Protein AF-A0A2W1B049-F1 (afdb_monomer_lite)

Sequence (67 aa):
MTGPSVVCAWCKTLLSSGTEPASHGVCPRCLQQHLGLEQEMVEAAEGTRLRQITDLPTGSDVTKRSA

Radius of gyration: 24.81 Å; chains: 1; bounding box: 33×73×32 Å

pLDDT: mean 76.24, std 18.25, range [48.94, 97.56]

Foldseek 3Di:
DADAWEAEPPPRHTPGDHHPPYHYDHDPVRCCVPVVDDDPDPPPPDDPPDDDPPPPPPDDDPDDDDD

Secondary structure (DSSP, 8-state):
--PEEEEETTT--EEE--EEEEEEE--HHHHHHHH----------S---------------------

Structure (mmCIF, N/CA/C/O backbone):
data_AF-A0A2W1B049-F1
#
_ent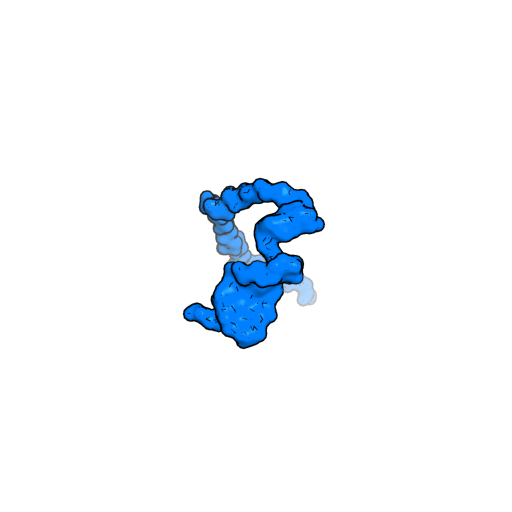ry.id   AF-A0A2W1B049-F1
#
loop_
_atom_site.group_PDB
_atom_site.id
_atom_site.type_symbol
_atom_site.label_atom_id
_atom_site.label_alt_id
_atom_site.label_comp_id
_atom_site.label_asym_id
_atom_site.label_entity_id
_atom_site.label_seq_id
_atom_site.pdbx_PDB_ins_code
_atom_site.Cartn_x
_atom_site.Cartn_y
_atom_site.Cartn_z
_atom_site.occupancy
_atom_site.B_iso_or_equiv
_atom_site.auth_seq_id
_atom_site.auth_comp_id
_atom_site.auth_asym_id
_atom_site.auth_atom_id
_atom_site.pdbx_PDB_model_num
ATOM 1 N N . MET A 1 1 ? 18.667 -8.092 0.579 1.00 52.66 1 MET A N 1
ATOM 2 C CA . MET A 1 1 ? 17.196 -8.126 0.446 1.00 52.66 1 MET A CA 1
ATOM 3 C C . MET A 1 1 ? 16.836 -7.212 -0.714 1.00 52.66 1 MET A C 1
ATOM 5 O O . MET A 1 1 ? 16.991 -6.011 -0.569 1.00 52.66 1 MET A O 1
ATOM 9 N N . THR A 1 2 ? 16.471 -7.746 -1.877 1.00 75.44 2 THR A N 1
ATOM 10 C CA . THR A 1 2 ? 16.119 -6.941 -3.066 1.00 75.44 2 THR A CA 1
ATOM 11 C C . THR A 1 2 ? 14.746 -7.377 -3.557 1.00 75.44 2 THR A C 1
ATOM 13 O O . THR A 1 2 ? 14.627 -8.107 -4.535 1.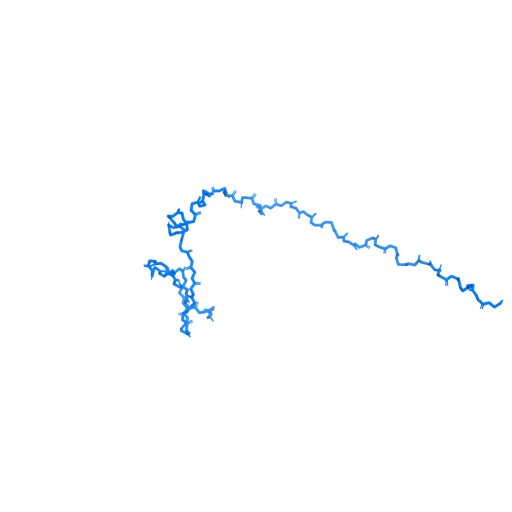00 75.44 2 THR A O 1
ATOM 16 N N . GLY A 1 3 ? 13.718 -7.012 -2.788 1.00 85.38 3 GLY A N 1
ATOM 17 C CA . GLY A 1 3 ? 12.333 -7.039 -3.255 1.00 85.38 3 GLY A CA 1
ATOM 18 C C . GLY A 1 3 ? 11.984 -5.736 -3.984 1.00 85.38 3 GLY A C 1
ATOM 19 O O . GLY A 1 3 ? 12.771 -4.783 -3.930 1.00 85.38 3 GLY A O 1
ATOM 20 N N . PRO A 1 4 ? 10.829 -5.675 -4.662 1.00 92.25 4 PRO A N 1
ATOM 21 C CA . PRO A 1 4 ? 10.360 -4.442 -5.277 1.00 92.25 4 PRO A CA 1
ATOM 22 C C . PRO A 1 4 ? 10.035 -3.383 -4.219 1.00 92.25 4 PRO A C 1
ATOM 24 O O . PRO A 1 4 ? 9.684 -3.714 -3.083 1.00 92.25 4 PRO A O 1
ATOM 27 N N . SER A 1 5 ? 10.125 -2.105 -4.590 1.00 96.25 5 SER A N 1
ATOM 28 C CA . SER A 1 5 ? 9.574 -1.032 -3.757 1.00 96.25 5 SER A CA 1
ATOM 29 C C . SER A 1 5 ? 8.056 -1.214 -3.633 1.00 96.25 5 SER A C 1
ATOM 31 O O . SER A 1 5 ? 7.400 -1.704 -4.552 1.00 96.25 5 SER A O 1
ATOM 33 N N . VAL A 1 6 ? 7.477 -0.861 -2.486 1.00 97.44 6 VAL A N 1
ATOM 34 C CA . VAL A 1 6 ? 6.026 -0.934 -2.265 1.00 97.44 6 VAL A CA 1
ATOM 35 C C . VAL A 1 6 ? 5.514 0.450 -1.912 1.00 97.44 6 VAL A C 1
ATOM 37 O O . VAL A 1 6 ? 5.925 1.027 -0.906 1.00 97.44 6 VAL A O 1
ATOM 40 N N . VAL A 1 7 ? 4.588 0.972 -2.712 1.00 97.56 7 VAL A N 1
ATOM 41 C CA . VAL A 1 7 ? 3.972 2.291 -2.512 1.00 97.56 7 VAL A CA 1
ATOM 42 C C . VAL A 1 7 ? 2.476 2.165 -2.238 1.00 97.56 7 VAL A C 1
ATOM 44 O O . VAL A 1 7 ? 1.794 1.289 -2.768 1.00 97.56 7 VAL A O 1
ATOM 47 N N . CYS A 1 8 ? 1.930 3.042 -1.397 1.00 97.19 8 CYS A N 1
ATOM 48 C CA . CYS A 1 8 ? 0.495 3.079 -1.135 1.00 97.19 8 CYS A CA 1
ATOM 49 C C . CYS A 1 8 ? -0.267 3.499 -2.401 1.00 97.19 8 CYS A C 1
ATOM 51 O O . CYS A 1 8 ? 0.009 4.557 -2.971 1.00 97.19 8 CYS A O 1
ATOM 53 N N . ALA A 1 9 ? -1.268 2.717 -2.807 1.00 96.69 9 ALA A N 1
ATOM 54 C CA . ALA A 1 9 ? -2.073 2.999 -3.994 1.00 96.69 9 ALA A CA 1
ATOM 55 C C . ALA A 1 9 ? -2.802 4.354 -3.917 1.00 96.69 9 ALA A C 1
ATOM 57 O O . ALA A 1 9 ? -2.883 5.053 -4.930 1.00 96.69 9 ALA A O 1
ATOM 58 N N . TRP A 1 10 ? -3.245 4.746 -2.716 1.00 96.19 10 TRP A N 1
ATOM 59 C CA . TRP A 1 10 ? -4.005 5.973 -2.463 1.00 96.19 10 TRP A CA 1
ATOM 60 C C . TRP A 1 10 ? -3.124 7.205 -2.246 1.00 96.19 10 TRP A C 1
ATOM 62 O O . TRP A 1 10 ? -3.151 8.129 -3.051 1.00 96.19 10 TRP A O 1
ATOM 72 N N . CYS A 1 11 ? -2.328 7.234 -1.174 1.00 97.06 11 CYS A N 1
ATOM 73 C CA . CYS A 1 11 ? -1.587 8.437 -0.771 1.00 97.06 11 CYS A CA 1
ATOM 74 C C . CYS A 1 11 ? -0.137 8.493 -1.274 1.00 97.06 11 CYS A C 1
ATOM 76 O O . CYS A 1 11 ? 0.589 9.417 -0.920 1.00 97.06 11 CYS A O 1
ATOM 78 N N . LYS A 1 12 ? 0.305 7.495 -2.054 1.00 96.81 12 LYS A N 1
ATOM 79 C CA . LYS A 1 12 ? 1.664 7.375 -2.622 1.00 96.81 12 LYS A CA 1
ATOM 80 C C . LYS A 1 12 ? 2.810 7.314 -1.603 1.00 96.81 12 LYS A C 1
ATOM 82 O O . LYS A 1 12 ? 3.973 7.364 -1.984 1.00 96.81 12 LYS A O 1
ATOM 87 N N . THR A 1 13 ? 2.506 7.140 -0.317 1.00 96.94 13 THR A N 1
ATOM 88 C CA . THR A 1 13 ? 3.513 6.912 0.729 1.00 96.94 13 THR A CA 1
ATOM 89 C C . THR A 1 13 ? 4.290 5.621 0.472 1.00 96.94 13 THR A C 1
ATOM 91 O O . THR A 1 13 ? 3.683 4.589 0.180 1.00 96.94 13 THR A O 1
ATOM 94 N N . LEU A 1 14 ? 5.616 5.669 0.620 1.00 96.75 14 LEU A N 1
ATOM 95 C CA . LEU A 1 14 ? 6.488 4.498 0.550 1.00 96.75 14 LEU A CA 1
ATOM 96 C C . LEU A 1 14 ? 6.266 3.601 1.778 1.00 96.75 14 LEU A C 1
ATOM 98 O O . LEU A 1 14 ? 6.400 4.056 2.911 1.00 96.75 14 LEU A O 1
ATOM 102 N N . LEU A 1 15 ? 5.911 2.340 1.543 1.00 96.19 15 LEU A N 1
ATOM 103 C CA . LEU A 1 15 ? 5.676 1.325 2.576 1.00 96.19 15 LEU A CA 1
ATOM 104 C C . LEU A 1 15 ? 6.900 0.438 2.782 1.00 96.19 15 LEU A C 1
ATOM 106 O O . LEU A 1 15 ? 7.197 0.034 3.901 1.00 96.19 15 LEU A O 1
ATOM 110 N N . SER A 1 16 ? 7.606 0.134 1.696 1.00 95.88 16 SER A N 1
ATOM 111 C CA . SER A 1 16 ? 8.839 -0.641 1.727 1.00 95.88 16 SER A CA 1
ATOM 112 C C . SER A 1 16 ? 9.773 -0.168 0.624 1.00 95.88 16 SER A C 1
ATOM 114 O O . SER A 1 16 ? 9.346 0.036 -0.515 1.00 95.88 16 SER A O 1
ATOM 116 N N . SER A 1 17 ? 11.043 0.023 0.967 1.00 95.44 17 SER A N 1
ATOM 117 C CA . SER A 1 17 ? 12.086 0.364 0.004 1.00 95.44 17 SER A CA 1
ATOM 118 C C . SER A 1 17 ? 12.519 -0.881 -0.767 1.00 95.44 17 SER A C 1
ATOM 120 O O . SER A 1 17 ? 12.701 -1.949 -0.187 1.00 95.44 17 SER A O 1
ATOM 122 N N . GLY A 1 18 ? 12.740 -0.730 -2.067 1.00 94.06 18 GLY A N 1
ATOM 123 C CA . GLY A 1 18 ? 13.135 -1.824 -2.944 1.00 94.06 18 GLY A CA 1
ATOM 124 C C . GLY A 1 18 ? 13.510 -1.316 -4.330 1.00 94.06 18 GLY A C 1
ATOM 125 O O . GLY A 1 18 ? 13.734 -0.119 -4.510 1.00 94.06 18 GLY A O 1
ATOM 126 N N . THR A 1 19 ? 13.596 -2.219 -5.301 1.00 94.50 19 THR A N 1
ATOM 127 C CA . THR A 1 19 ? 13.915 -1.874 -6.694 1.00 94.50 19 THR A CA 1
ATOM 128 C C . THR A 1 19 ? 12.658 -1.651 -7.529 1.00 94.50 19 THR A C 1
ATOM 130 O O . THR A 1 19 ? 11.577 -2.121 -7.183 1.00 94.50 19 THR A O 1
ATOM 133 N N . GLU A 1 20 ? 12.803 -0.966 -8.659 1.00 91.69 20 GLU A N 1
ATOM 134 C CA . GLU A 1 20 ? 11.753 -0.931 -9.678 1.00 91.69 20 GLU A CA 1
ATOM 135 C C . GLU A 1 20 ? 11.592 -2.313 -10.351 1.00 91.69 20 GLU A C 1
ATOM 137 O O . GLU A 1 20 ? 12.572 -3.063 -10.442 1.00 91.69 20 GLU A O 1
ATOM 142 N N . PRO A 1 21 ? 10.389 -2.665 -10.843 1.00 92.19 21 PRO A N 1
ATOM 143 C CA . PRO A 1 21 ? 9.156 -1.877 -10.788 1.00 92.19 21 PRO A CA 1
ATOM 144 C C . PRO A 1 21 ? 8.501 -1.875 -9.398 1.00 92.19 21 PRO A C 1
ATOM 146 O O . PRO A 1 21 ? 8.450 -2.903 -8.717 1.00 92.19 21 PRO A O 1
ATOM 149 N N . ALA A 1 22 ? 7.943 -0.730 -9.007 1.00 93.62 22 ALA A N 1
ATOM 150 C CA . ALA A 1 22 ? 7.190 -0.604 -7.765 1.00 93.62 22 ALA A CA 1
ATOM 151 C C . ALA A 1 22 ? 5.897 -1.443 -7.764 1.00 93.62 22 ALA A C 1
ATOM 153 O O . ALA A 1 22 ? 5.086 -1.409 -8.692 1.00 93.62 22 ALA A O 1
ATOM 154 N N . SER A 1 23 ? 5.669 -2.159 -6.666 1.00 96.12 23 SER A N 1
ATOM 155 C CA . SER A 1 23 ? 4.396 -2.793 -6.323 1.00 96.12 23 SER A CA 1
ATOM 156 C C . SER A 1 23 ? 3.500 -1.839 -5.528 1.00 96.12 23 SER A C 1
ATOM 158 O O . SER A 1 23 ? 3.964 -0.867 -4.929 1.00 96.12 23 SER A O 1
ATOM 160 N N . HIS A 1 24 ? 2.199 -2.132 -5.486 1.00 96.50 24 HIS A N 1
ATOM 161 C CA . HIS A 1 24 ? 1.226 -1.321 -4.754 1.00 96.50 24 HIS A CA 1
ATOM 162 C C . HIS A 1 24 ? 0.689 -2.054 -3.522 1.00 96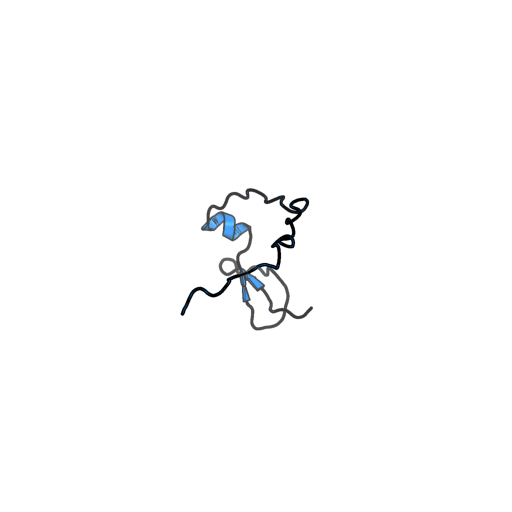.50 24 HIS A C 1
ATOM 164 O O . HIS A 1 24 ? 0.345 -3.230 -3.589 1.00 96.50 24 HIS A O 1
ATOM 170 N N . GLY A 1 25 ? 0.589 -1.331 -2.407 1.00 94.94 25 GLY A N 1
ATOM 171 C CA . GLY A 1 25 ? -0.057 -1.770 -1.170 1.00 94.94 25 GLY A CA 1
ATOM 172 C C . GLY A 1 25 ? -0.999 -0.700 -0.61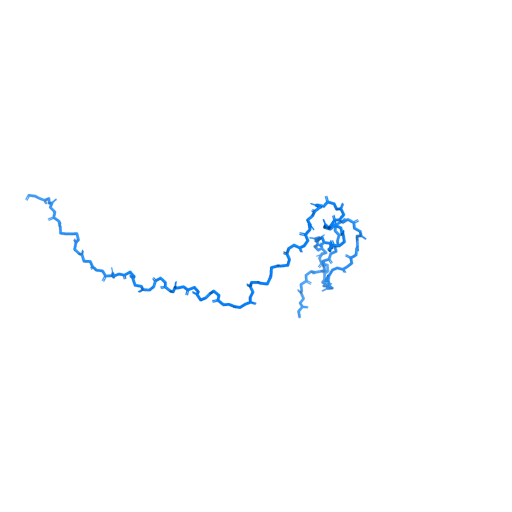3 1.00 94.94 25 GLY A C 1
ATOM 173 O O . GLY A 1 25 ? -1.326 0.278 -1.289 1.00 94.94 25 GLY A O 1
ATOM 174 N N . VAL A 1 26 ? -1.421 -0.860 0.641 1.00 95.56 26 VAL A N 1
ATOM 175 C CA . VAL A 1 26 ? -2.336 0.065 1.331 1.00 95.56 26 VAL A CA 1
ATOM 176 C C . VAL A 1 26 ? -1.736 0.431 2.680 1.00 95.56 26 VAL A C 1
ATOM 178 O O . VAL A 1 26 ? -1.435 -0.451 3.477 1.00 95.56 26 VAL A O 1
ATOM 181 N N . CYS A 1 27 ? -1.534 1.724 2.944 1.00 95.62 27 CYS A N 1
ATOM 182 C CA . CYS A 1 27 ? -1.036 2.156 4.250 1.00 95.62 27 CYS A CA 1
ATOM 183 C C . CYS A 1 27 ? -2.141 2.051 5.321 1.00 95.62 27 CYS A C 1
ATOM 185 O O . CYS A 1 27 ? -3.315 2.211 4.976 1.00 95.62 27 CYS A O 1
ATOM 187 N N . PRO A 1 28 ? -1.804 1.876 6.615 1.00 92.31 28 PRO A N 1
ATOM 188 C CA . PRO A 1 28 ? -2.801 1.764 7.686 1.00 92.31 28 PRO A CA 1
ATOM 189 C C . PRO A 1 28 ? -3.787 2.938 7.737 1.00 92.31 28 PRO A C 1
ATOM 191 O O . PRO A 1 28 ? -4.983 2.742 7.932 1.00 92.31 28 PRO A O 1
ATOM 194 N N . ARG A 1 29 ? -3.309 4.162 7.473 1.00 93.50 29 ARG A N 1
ATOM 195 C CA . ARG A 1 29 ? -4.160 5.358 7.406 1.00 93.50 29 ARG A CA 1
ATOM 196 C C . ARG A 1 29 ? -5.213 5.247 6.302 1.00 93.50 29 ARG A C 1
ATOM 198 O O . ARG A 1 29 ? -6.387 5.486 6.556 1.00 93.50 29 ARG A O 1
ATOM 205 N N . CYS A 1 30 ? -4.805 4.900 5.082 1.00 94.94 30 CYS A N 1
ATOM 206 C CA . CYS A 1 30 ? -5.732 4.750 3.961 1.00 94.94 30 CYS A CA 1
ATOM 207 C C . CYS A 1 30 ? -6.650 3.543 4.148 1.00 94.94 30 CYS A C 1
ATOM 209 O O . CYS A 1 30 ? -7.813 3.614 3.765 1.00 94.94 30 CYS A O 1
ATOM 211 N N . LEU A 1 31 ? -6.157 2.470 4.770 1.00 92.31 31 LEU A N 1
ATOM 212 C CA . LEU A 1 31 ? -6.966 1.310 5.126 1.00 92.31 31 LEU A CA 1
ATOM 213 C C . LEU A 1 31 ? -8.122 1.720 6.048 1.00 92.31 31 LEU A C 1
ATOM 215 O O . LEU A 1 31 ? -9.277 1.434 5.747 1.00 92.31 31 LEU A O 1
ATOM 219 N N . GLN A 1 32 ? -7.825 2.474 7.108 1.00 90.75 32 GLN A N 1
ATOM 220 C CA . GLN A 1 32 ? -8.832 2.982 8.039 1.00 90.75 32 GLN A CA 1
ATOM 221 C C . GLN A 1 32 ? -9.794 3.973 7.366 1.00 90.75 32 GLN A C 1
ATOM 223 O O . GLN A 1 32 ? -11.004 3.872 7.537 1.00 90.75 32 GLN A O 1
ATOM 228 N N . GLN A 1 33 ? -9.270 4.912 6.572 1.00 92.75 33 GLN A N 1
ATOM 229 C CA . GLN A 1 33 ? -10.073 5.961 5.934 1.00 92.75 33 GLN A CA 1
ATOM 230 C C . GLN A 1 33 ? -11.004 5.444 4.831 1.00 92.75 33 GLN A C 1
ATOM 232 O O . GLN A 1 33 ? -12.084 6.001 4.654 1.00 92.75 33 GLN A O 1
ATOM 237 N N . HIS A 1 34 ? -10.585 4.431 4.067 1.00 88.38 34 HIS A N 1
ATOM 238 C CA . HIS A 1 34 ? -11.330 3.968 2.892 1.00 88.38 34 HIS A CA 1
ATOM 239 C C . HIS A 1 34 ? -12.068 2.649 3.099 1.00 88.38 34 HIS A C 1
ATOM 241 O O . HIS A 1 34 ? -13.080 2.438 2.438 1.00 88.38 34 HIS A O 1
ATOM 247 N N . LEU A 1 35 ? -11.581 1.764 3.973 1.00 83.38 35 LEU A N 1
ATOM 248 C CA . LEU A 1 35 ? -12.186 0.445 4.182 1.00 83.38 35 LEU A CA 1
ATOM 249 C C . LEU A 1 35 ? -12.896 0.314 5.531 1.00 83.38 35 LEU A C 1
ATOM 251 O O . LEU A 1 35 ? -13.544 -0.702 5.754 1.00 83.38 35 LEU A O 1
ATOM 255 N N . GLY A 1 36 ? -12.801 1.315 6.417 1.00 73.94 36 GLY A N 1
ATOM 256 C CA . GLY A 1 36 ? -13.514 1.312 7.699 1.00 73.94 36 GLY A CA 1
ATOM 257 C C . GLY A 1 36 ? -13.160 0.126 8.600 1.00 73.94 36 GLY A C 1
ATOM 258 O O . GLY A 1 36 ? -13.949 -0.234 9.466 1.00 73.94 36 GLY A O 1
ATOM 259 N N . LEU A 1 37 ? -12.000 -0.502 8.379 1.00 69.19 37 LEU A N 1
ATOM 260 C CA . LEU A 1 37 ? -11.530 -1.615 9.193 1.00 69.19 37 LEU A CA 1
ATOM 261 C C . LEU A 1 37 ? -11.007 -1.045 10.514 1.00 69.19 37 LEU A C 1
ATOM 263 O O . LEU A 1 37 ? -9.906 -0.487 10.569 1.00 69.19 37 LEU A O 1
ATOM 267 N N . GLU A 1 38 ? -11.816 -1.143 11.566 1.00 61.28 38 GLU A N 1
ATOM 268 C CA . GLU A 1 38 ? -11.335 -0.975 12.934 1.00 61.28 38 GLU A CA 1
ATOM 269 C C . GLU A 1 38 ? -10.318 -2.089 13.217 1.00 61.28 38 GLU A C 1
ATOM 271 O O . GLU A 1 38 ? -10.549 -3.258 12.911 1.00 61.28 38 GLU A O 1
ATOM 276 N N . GLN A 1 39 ? -9.135 -1.716 13.709 1.00 56.25 39 GLN A N 1
ATOM 277 C CA . GLN A 1 39 ? -8.065 -2.668 13.995 1.00 56.25 39 GLN A CA 1
ATOM 278 C C . GLN A 1 39 ? -8.438 -3.508 15.221 1.00 56.25 39 GLN A C 1
ATOM 280 O O . GLN A 1 39 ? -8.077 -3.163 16.343 1.00 56.25 39 GLN A O 1
ATOM 285 N N . GLU A 1 40 ? -9.107 -4.639 15.022 1.00 59.31 40 GLU A N 1
ATOM 286 C CA . GLU A 1 40 ? -8.976 -5.753 15.958 1.00 59.31 40 GLU A CA 1
ATOM 287 C C . GLU A 1 40 ? -7.583 -6.358 15.734 1.00 59.31 40 GLU A C 1
ATOM 289 O O . GLU A 1 40 ? -7.339 -7.116 14.794 1.00 59.31 40 GLU A O 1
ATOM 294 N N . MET A 1 41 ? -6.622 -5.917 16.550 1.00 52.25 41 MET A N 1
ATOM 295 C CA . MET A 1 41 ? -5.272 -6.474 16.610 1.00 52.25 41 MET A CA 1
ATOM 296 C C . MET A 1 41 ? -5.339 -7.997 16.759 1.00 52.25 41 MET A C 1
ATOM 298 O O . MET A 1 41 ? -5.777 -8.519 17.782 1.00 52.25 41 MET A O 1
ATOM 302 N N . VAL A 1 42 ? -4.847 -8.713 15.751 1.00 52.66 42 VAL A N 1
ATOM 303 C CA . VAL A 1 42 ? -4.620 -10.155 15.829 1.00 52.66 42 VAL A CA 1
ATOM 304 C C . VAL A 1 42 ? -3.320 -10.392 16.601 1.00 52.66 42 VAL A C 1
ATOM 306 O O . VAL A 1 42 ? -2.247 -10.513 16.014 1.00 52.66 42 VAL A O 1
ATOM 309 N N . GLU A 1 43 ? -3.410 -10.475 17.929 1.00 52.62 43 GLU A N 1
ATOM 310 C CA . GLU A 1 43 ? -2.430 -11.215 18.733 1.00 52.62 43 GLU A CA 1
ATOM 311 C C . GLU A 1 43 ? -2.717 -12.718 18.586 1.00 52.62 43 GLU A C 1
ATOM 313 O O . GLU A 1 43 ? -3.367 -13.344 19.418 1.00 52.62 43 GLU A O 1
ATOM 318 N N . ALA A 1 44 ? -2.277 -13.307 17.472 1.00 57.28 44 ALA A N 1
ATOM 319 C CA . ALA A 1 44 ? -2.302 -14.759 17.267 1.00 57.28 44 ALA A CA 1
ATOM 320 C C . ALA A 1 44 ? -0.962 -15.273 16.721 1.00 57.28 44 ALA A C 1
ATOM 322 O O 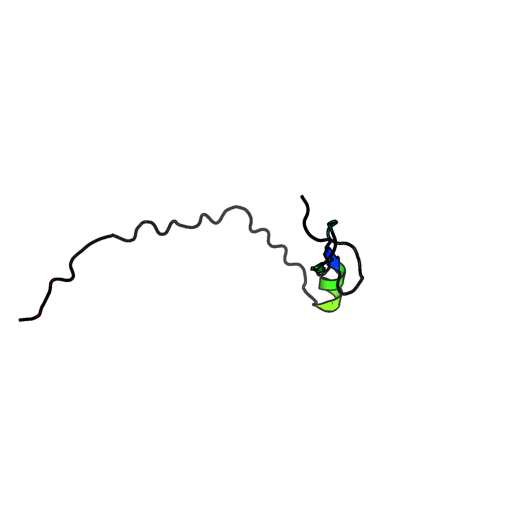. ALA A 1 44 ? -0.891 -16.047 15.772 1.00 57.28 44 ALA A O 1
ATOM 323 N N . ALA A 1 45 ? 0.122 -14.841 17.344 1.00 57.09 45 ALA A N 1
ATOM 324 C CA . ALA A 1 45 ? 1.328 -15.637 17.504 1.00 57.09 45 ALA A CA 1
ATOM 325 C C . ALA A 1 45 ? 1.584 -15.507 19.005 1.00 57.09 45 ALA A C 1
ATOM 327 O O . ALA A 1 45 ? 1.779 -14.397 19.468 1.00 57.09 45 ALA A O 1
ATOM 328 N N . GLU A 1 46 ? 1.385 -16.510 19.855 1.00 61.44 46 GLU A N 1
ATOM 329 C CA . GLU A 1 46 ? 2.086 -17.789 19.881 1.00 61.44 46 GLU A CA 1
ATOM 330 C C . GLU A 1 46 ? 1.207 -18.793 20.660 1.00 61.44 46 GLU A C 1
ATOM 332 O O . GLU A 1 46 ? 0.808 -18.513 21.787 1.00 61.44 46 GLU A O 1
ATOM 337 N N . GLY A 1 47 ? 0.882 -19.968 20.105 1.00 53.88 47 GLY A N 1
ATOM 338 C CA . GLY A 1 47 ? 0.287 -21.024 20.944 1.00 53.88 47 GLY A CA 1
ATOM 339 C C . GLY A 1 47 ? -0.536 -22.112 20.267 1.00 53.88 47 GLY A C 1
ATOM 340 O O . GLY A 1 47 ? -0.744 -23.164 20.872 1.00 53.88 47 GLY A O 1
ATOM 341 N N . THR A 1 48 ? -0.972 -21.949 19.018 1.00 56.62 48 THR A N 1
ATOM 342 C CA . THR A 1 48 ? -1.752 -23.011 18.363 1.00 56.62 48 THR A CA 1
ATOM 343 C C . THR A 1 48 ? -0.821 -24.059 17.761 1.00 56.62 48 THR A C 1
ATOM 345 O O . THR A 1 48 ? -0.488 -24.038 16.578 1.00 56.62 48 THR A O 1
ATOM 348 N N . ARG A 1 49 ? -0.384 -24.998 18.605 1.00 59.81 49 ARG A N 1
ATOM 349 C CA . ARG A 1 49 ? 0.269 -26.251 18.210 1.00 59.81 49 ARG A CA 1
ATOM 350 C C . ARG A 1 49 ? -0.666 -27.011 17.262 1.00 59.81 49 ARG A C 1
ATOM 352 O O . ARG A 1 49 ? -1.578 -27.702 17.713 1.00 59.81 49 ARG A O 1
ATOM 359 N N . LEU A 1 50 ? -0.443 -26.874 15.954 1.00 61.12 50 LEU A N 1
ATOM 360 C CA . LEU A 1 50 ? -1.048 -27.729 14.933 1.00 61.12 50 LEU A CA 1
ATOM 361 C C . LEU A 1 50 ? -0.815 -29.191 15.332 1.00 61.12 50 LEU A C 1
ATOM 363 O O . LEU A 1 50 ? 0.325 -29.649 15.426 1.00 61.12 50 LEU A O 1
ATOM 367 N N . ARG A 1 51 ? -1.901 -29.917 15.616 1.00 58.84 51 ARG A N 1
ATOM 368 C CA . ARG A 1 51 ? -1.852 -31.366 15.816 1.00 58.84 51 ARG A CA 1
ATOM 369 C C . ARG A 1 51 ? -1.376 -31.995 14.509 1.00 58.84 51 ARG A C 1
ATOM 371 O O . ARG A 1 51 ? -2.024 -31.838 13.478 1.00 58.84 51 ARG A O 1
ATOM 378 N N . GLN A 1 52 ? -0.228 -32.665 14.558 1.00 62.97 52 GLN A N 1
ATOM 379 C CA . GLN A 1 52 ? 0.283 -33.443 13.437 1.00 62.97 52 GLN A CA 1
ATOM 380 C C . GLN A 1 52 ? -0.741 -34.521 13.068 1.00 62.97 52 GLN A C 1
ATOM 382 O O . GLN A 1 52 ? -1.200 -35.276 13.919 1.00 62.97 52 GLN A O 1
ATOM 387 N N . ILE A 1 53 ? -1.087 -34.583 11.785 1.00 63.97 53 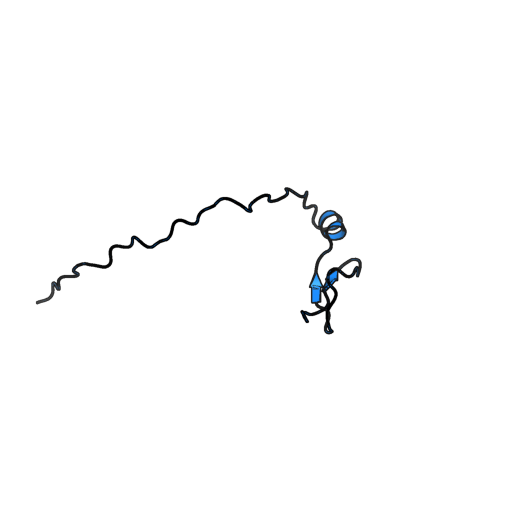ILE A N 1
ATOM 388 C CA . ILE A 1 53 ? -1.989 -35.572 11.177 1.00 63.97 53 ILE A CA 1
ATOM 389 C C . ILE A 1 53 ? -1.243 -36.901 10.945 1.00 63.97 53 ILE A C 1
ATOM 391 O O . ILE A 1 53 ? -1.338 -37.504 9.882 1.00 63.97 53 ILE A O 1
ATOM 395 N N . THR A 1 54 ? -0.410 -37.330 11.894 1.00 58.72 54 THR A N 1
ATOM 396 C CA . THR A 1 54 ? 0.481 -38.489 11.708 1.00 58.72 54 THR A CA 1
ATOM 397 C C . THR A 1 54 ? -0.107 -39.810 12.195 1.00 58.72 54 THR A C 1
ATOM 399 O O . THR A 1 54 ? 0.517 -40.840 11.985 1.00 58.72 54 THR A O 1
ATOM 402 N N . ASP A 1 55 ? -1.320 -39.811 12.747 1.00 56.97 55 ASP A N 1
ATOM 403 C CA . ASP A 1 55 ? -2.023 -41.033 13.159 1.00 56.97 55 ASP A CA 1
ATOM 404 C C . ASP A 1 55 ? -3.128 -41.440 12.168 1.00 56.97 55 ASP A C 1
ATOM 406 O O . ASP A 1 55 ? -4.233 -41.806 12.568 1.00 56.97 55 ASP A O 1
ATOM 410 N N . LEU A 1 56 ? -2.858 -41.398 10.856 1.00 59.09 56 LEU A N 1
ATOM 411 C CA . LEU A 1 56 ? -3.610 -42.280 9.960 1.00 59.09 56 LEU A CA 1
ATOM 412 C C . LEU A 1 56 ? -3.017 -43.691 10.092 1.00 59.09 56 LEU A C 1
ATOM 414 O O . LEU A 1 56 ? -1.862 -43.881 9.697 1.00 59.09 56 LEU A O 1
ATOM 418 N N . PRO A 1 57 ? -3.768 -44.691 10.597 1.00 52.66 57 PRO A N 1
ATOM 419 C CA . PRO A 1 57 ? -3.324 -46.074 10.539 1.00 52.66 57 PRO A CA 1
ATOM 420 C C . PRO A 1 57 ? -3.167 -46.464 9.068 1.00 52.66 57 PRO A C 1
ATOM 422 O O . PRO A 1 57 ? -4.133 -46.610 8.318 1.00 52.66 57 PRO A O 1
ATOM 425 N N . THR A 1 58 ? -1.917 -46.597 8.636 1.00 62.22 58 THR A N 1
ATOM 426 C CA . THR A 1 58 ? -1.570 -47.175 7.343 1.00 62.22 58 THR A CA 1
ATOM 427 C C . THR A 1 58 ? -1.725 -48.682 7.471 1.00 62.22 58 THR A C 1
ATOM 429 O O . THR A 1 58 ? -0.812 -49.387 7.886 1.00 62.22 58 THR A O 1
ATOM 432 N N . GLY A 1 59 ? -2.912 -49.175 7.128 1.00 57.69 59 GLY A N 1
ATOM 433 C CA . GLY A 1 59 ? -3.128 -50.591 6.862 1.00 57.69 59 GLY A CA 1
ATOM 434 C C . GLY A 1 59 ? -4.466 -51.108 7.366 1.00 57.69 59 GLY A C 1
ATOM 435 O O . GLY A 1 59 ? -4.704 -51.161 8.569 1.00 57.69 59 GLY A O 1
ATOM 436 N N . SER A 1 60 ? -5.298 -51.611 6.456 1.00 55.66 60 SER A N 1
ATOM 437 C CA . SER A 1 60 ? -5.395 -53.062 6.222 1.00 55.66 60 SER A CA 1
ATOM 438 C C . SER A 1 60 ? -6.595 -53.392 5.324 1.00 55.66 60 SER A C 1
ATOM 440 O O . SER A 1 60 ? -7.699 -52.910 5.544 1.00 55.66 60 SER A O 1
ATOM 442 N N . ASP A 1 61 ? -6.342 -54.256 4.341 1.00 61.62 61 ASP A N 1
ATOM 443 C CA . ASP A 1 61 ? -7.289 -55.225 3.776 1.00 61.62 61 ASP A CA 1
ATOM 444 C C . ASP A 1 61 ? -8.583 -54.735 3.090 1.00 61.62 61 ASP A C 1
ATOM 446 O O . ASP A 1 61 ? -9.683 -54.779 3.637 1.00 61.62 61 ASP A O 1
ATOM 450 N N . VAL A 1 62 ? -8.482 -54.430 1.788 1.00 61.22 62 VAL A N 1
ATOM 451 C CA . VAL A 1 62 ? -9.587 -54.694 0.846 1.00 61.22 62 VAL A CA 1
ATOM 452 C C . VAL A 1 62 ? -9.396 -56.112 0.318 1.00 61.22 62 VAL A C 1
ATOM 454 O O . VAL A 1 62 ? -8.747 -56.350 -0.704 1.00 61.22 62 VAL A O 1
ATOM 457 N N . THR A 1 63 ? -9.937 -57.084 1.045 1.00 59.97 63 THR A N 1
ATOM 458 C CA . THR A 1 63 ? -10.015 -58.463 0.573 1.00 59.97 63 THR A CA 1
ATOM 459 C C . THR A 1 63 ? -10.966 -58.513 -0.628 1.00 59.97 63 THR A C 1
ATOM 461 O O . THR A 1 63 ? -12.144 -58.160 -0.537 1.00 59.97 63 THR A O 1
ATOM 464 N N . LYS A 1 64 ? -10.436 -58.942 -1.777 1.00 53.91 64 LYS A N 1
ATOM 465 C CA . LYS A 1 64 ? -11.174 -59.245 -3.010 1.00 53.91 64 LYS A CA 1
ATOM 466 C C . LYS A 1 64 ? -12.408 -60.109 -2.710 1.00 53.91 64 LYS A C 1
ATOM 468 O O . LYS A 1 64 ? -12.267 -61.246 -2.272 1.00 53.91 64 LYS A O 1
ATOM 473 N N . ARG A 1 65 ? -13.607 -59.625 -3.043 1.00 59.44 65 ARG A N 1
ATOM 474 C CA . ARG A 1 65 ? -14.751 -60.488 -3.386 1.00 59.44 65 ARG A CA 1
ATOM 475 C C . ARG A 1 65 ? -15.061 -60.287 -4.856 1.00 59.44 65 ARG A C 1
ATOM 477 O O . ARG A 1 65 ? -15.656 -59.276 -5.209 1.00 59.44 65 ARG A O 1
ATOM 484 N N . SER A 1 66 ? -14.611 -61.212 -5.695 1.00 54.50 66 SER A N 1
ATOM 485 C CA . SER A 1 66 ? -15.115 -61.443 -7.056 1.00 54.50 66 SER A CA 1
ATOM 486 C C . SER A 1 66 ? -14.489 -62.729 -7.599 1.00 54.50 66 SER A C 1
ATOM 488 O O . SER A 1 66 ? -13.337 -62.698 -8.031 1.00 54.50 66 SER A O 1
ATOM 490 N N . ALA A 1 67 ? -15.235 -63.831 -7.493 1.00 48.94 67 ALA A N 1
ATOM 491 C CA . ALA A 1 67 ? -15.385 -64.936 -8.451 1.00 48.94 67 ALA A CA 1
ATOM 492 C C . ALA A 1 67 ? -16.133 -66.079 -7.750 1.00 48.94 67 ALA A C 1
ATOM 494 O O . ALA A 1 67 ? -15.604 -66.579 -6.732 1.00 48.94 67 ALA A O 1
#